Protein AF-A0AAE1P6T1-F1 (afdb_monomer_lite)

Radius of gyration: 24.1 Å; chains: 1; bounding box: 34×50×71 Å

InterPro domains:
  IPR036259 MFS transporter superfamily [G3DSA:1.20.1250.20] (1-90)
  IPR036259 MFS transporter superfamily [SSF103473] (2-82)
  IPR050382 Major Facilitator Superfamily Sodium/Anion Cotransporter [PTHR11662] (3-92)

Foldseek 3Di:
DVVVVVCVVVVVVVCVLCQLCLAAVQCSVVVNVVVCVCCVVVVCLVVVLVVQCVDVVSVCVSCVVVVVVVVVVVVCCVVPRDRHHDPVNDDDPPPPPDDPDPDDDDDDPPDD

Secondary structure (DSSP, 8-state):
-HHHHHHHHHHHHHHHHHHHHHH-GGGHHHHHHHHGGGHHHHHHHHHHHHHHTTSTTHHHHHHHHHHHHHHHHHHHHHHH---S--GGG------TT----------SSS--

Organism: NCBI:txid1843537

Sequence (112 aa):
MIIVSACGVSACPSTYQVTPMDIAPNYSSTITGLAGVGQLGGFLAPIVNSHLINKDNGLVWVVGVAGGLYCLVGLVYVLAVKAQVHGWNDYQQIPEGESYDHHPKQQQQQQQ

pLDDT: mean 70.46, std 13.58, range [38.75, 85.5]

Structure (mmCIF, N/CA/C/O backbone):
data_AF-A0AAE1P6T1-F1
#
_entry.id   AF-A0AAE1P6T1-F1
#
loop_
_atom_site.group_PDB
_atom_site.id
_atom_site.type_symbol
_atom_site.label_atom_id
_atom_site.label_alt_id
_atom_site.label_comp_id
_atom_site.label_asym_id
_atom_site.label_entity_id
_atom_site.label_seq_id
_atom_site.pdbx_PDB_ins_code
_atom_site.Cartn_x
_atom_site.Cartn_y
_atom_site.Cartn_z
_atom_site.occupancy
_atom_site.B_iso_or_equiv
_atom_site.auth_seq_id
_atom_site.auth_comp_id
_atom_site.auth_asym_id
_atom_site.auth_atom_id
_atom_site.pdbx_PDB_model_num
ATOM 1 N N . MET A 1 1 ? -15.274 14.549 -17.273 1.00 45.03 1 MET A N 1
ATOM 2 C CA . MET A 1 1 ? -14.637 13.233 -17.021 1.00 45.03 1 MET A CA 1
ATOM 3 C C . MET A 1 1 ? -13.289 13.298 -16.296 1.00 45.03 1 MET A C 1
ATOM 5 O O . MET A 1 1 ? -12.938 12.306 -15.685 1.00 45.03 1 MET A O 1
ATOM 9 N N . ILE A 1 2 ? -12.566 14.427 -16.280 1.00 45.16 2 ILE A N 1
ATOM 10 C CA . ILE A 1 2 ? -11.242 14.530 -15.620 1.00 45.16 2 ILE A CA 1
ATOM 11 C C . ILE A 1 2 ? -11.344 14.748 -14.090 1.00 45.16 2 ILE A C 1
ATOM 13 O O . ILE A 1 2 ? -10.458 14.363 -13.334 1.00 45.16 2 ILE A O 1
ATOM 17 N N . ILE A 1 3 ? -12.456 15.313 -13.604 1.00 42.44 3 ILE A N 1
ATOM 18 C CA . ILE A 1 3 ? -12.634 15.633 -12.173 1.00 42.44 3 ILE A CA 1
ATOM 19 C C . ILE A 1 3 ? -12.979 14.378 -11.352 1.00 42.44 3 ILE A C 1
ATOM 21 O O . ILE A 1 3 ? -12.464 14.205 -10.255 1.00 42.44 3 ILE A O 1
ATOM 25 N N . VAL A 1 4 ? -13.766 13.446 -11.907 1.00 47.69 4 VAL A N 1
ATOM 26 C CA . VAL A 1 4 ? -14.073 12.158 -11.250 1.00 47.69 4 VAL A CA 1
ATOM 27 C C . VAL A 1 4 ? -12.822 11.280 -11.157 1.00 47.69 4 VAL A C 1
ATOM 29 O O . VAL A 1 4 ? -12.610 10.636 -10.134 1.00 47.69 4 VAL A O 1
ATOM 32 N N . SER A 1 5 ? -11.946 11.308 -12.173 1.00 51.09 5 SER A N 1
ATOM 33 C CA . SER A 1 5 ? -10.657 10.616 -12.086 1.00 51.09 5 SER A CA 1
ATOM 34 C C . SER A 1 5 ? -9.734 11.269 -11.057 1.00 51.09 5 SER A C 1
ATOM 36 O O . SER A 1 5 ? -9.134 10.549 -10.273 1.00 51.09 5 SER A O 1
ATOM 38 N N . ALA A 1 6 ? -9.667 12.605 -10.986 1.00 50.09 6 ALA A N 1
ATOM 39 C CA . ALA A 1 6 ? -8.840 13.304 -9.997 1.00 50.09 6 ALA A CA 1
ATOM 40 C C . ALA A 1 6 ? -9.308 13.056 -8.550 1.00 50.09 6 ALA A C 1
ATOM 42 O O . ALA A 1 6 ? -8.480 12.761 -7.690 1.00 50.09 6 ALA A O 1
ATOM 43 N N . CYS A 1 7 ? -10.624 13.088 -8.296 1.00 54.84 7 CYS A N 1
ATOM 44 C CA . CYS A 1 7 ? -11.191 12.773 -6.983 1.00 54.84 7 CYS A CA 1
ATOM 45 C C . CYS A 1 7 ? -10.985 11.304 -6.590 1.00 54.84 7 CYS A C 1
ATOM 47 O O . CYS A 1 7 ? -10.773 11.027 -5.413 1.00 54.84 7 CYS A O 1
ATOM 49 N N . GLY A 1 8 ? -11.000 10.374 -7.551 1.00 54.12 8 GLY A N 1
ATOM 50 C CA . GLY A 1 8 ? -10.710 8.961 -7.298 1.00 54.12 8 GLY A CA 1
ATOM 51 C C . GLY A 1 8 ? -9.278 8.731 -6.808 1.00 54.12 8 GLY A C 1
ATOM 52 O O . GLY A 1 8 ? -9.081 8.034 -5.816 1.00 54.12 8 GLY A O 1
ATOM 53 N N . VAL A 1 9 ? -8.284 9.375 -7.439 1.00 56.59 9 VAL A N 1
ATOM 54 C CA . VAL A 1 9 ? -6.872 9.207 -7.042 1.00 56.59 9 VAL A CA 1
ATOM 55 C C . VAL A 1 9 ? -6.581 9.852 -5.679 1.00 56.59 9 VAL A C 1
ATOM 57 O O . VAL A 1 9 ? -5.817 9.294 -4.894 1.00 56.59 9 VAL A O 1
ATOM 60 N N . SER A 1 10 ? -7.210 10.990 -5.354 1.00 56.53 10 SER A N 1
ATOM 61 C CA . SER A 1 10 ? -7.046 11.643 -4.044 1.00 56.53 10 SER A CA 1
ATOM 62 C C . SER A 1 10 ? -7.844 10.984 -2.914 1.00 56.53 10 SER A C 1
ATOM 64 O O . SER A 1 10 ? -7.469 11.118 -1.751 1.00 56.53 10 SER A O 1
ATOM 66 N N . ALA A 1 11 ? -8.931 10.270 -3.228 1.00 58.34 11 ALA A N 1
ATOM 67 C CA . ALA A 1 11 ? -9.737 9.570 -2.229 1.00 58.34 11 ALA A CA 1
ATOM 68 C C . ALA A 1 11 ? -9.023 8.326 -1.674 1.00 58.34 11 ALA A C 1
ATOM 70 O O . ALA A 1 11 ? -9.091 8.077 -0.473 1.00 58.34 11 ALA A O 1
ATOM 71 N N . CYS A 1 12 ? -8.267 7.593 -2.498 1.00 61.53 12 CYS A N 1
ATOM 72 C CA . CYS A 1 12 ? -7.563 6.375 -2.079 1.00 61.53 12 CYS A CA 1
ATOM 73 C C . CYS A 1 12 ? -6.645 6.539 -0.848 1.00 61.53 12 CYS A C 1
ATOM 75 O O . CYS A 1 12 ? -6.774 5.740 0.084 1.00 61.53 12 CYS A O 1
ATOM 77 N N . PRO A 1 13 ? -5.748 7.545 -0.770 1.00 63.97 13 PRO A N 1
ATOM 78 C CA . PRO A 1 13 ? -4.924 7.725 0.422 1.00 63.97 13 PRO A CA 1
ATOM 79 C C . PRO A 1 13 ? -5.747 8.167 1.636 1.00 63.97 13 PRO A C 1
ATOM 81 O O . PRO A 1 13 ? -5.426 7.771 2.752 1.00 63.97 13 PRO A O 1
ATOM 84 N N . SER A 1 14 ? -6.827 8.932 1.446 1.00 67.69 14 SER A N 1
ATOM 85 C CA . SER A 1 14 ? -7.698 9.323 2.561 1.00 67.69 14 SER A CA 1
ATOM 86 C C . SER A 1 14 ? -8.445 8.126 3.157 1.00 67.69 14 SER A C 1
ATOM 88 O O . SER A 1 14 ? -8.476 7.978 4.374 1.00 67.69 14 SER A O 1
ATOM 90 N N . THR A 1 15 ? -8.943 7.203 2.327 1.00 70.69 15 THR A N 1
ATOM 91 C CA . THR A 1 15 ? -9.595 5.971 2.796 1.00 70.69 15 THR A CA 1
ATOM 92 C C . THR A 1 15 ? -8.626 5.094 3.581 1.00 70.69 15 THR A C 1
ATOM 94 O O . THR A 1 15 ? -8.980 4.590 4.643 1.00 70.69 15 THR A O 1
ATOM 97 N N . TYR A 1 16 ? -7.379 4.974 3.120 1.00 71.75 16 TYR A N 1
ATOM 98 C CA . TYR A 1 16 ? -6.340 4.228 3.829 1.00 71.75 16 TYR A CA 1
ATOM 99 C C . TYR A 1 16 ? -6.071 4.766 5.244 1.00 71.75 16 TYR A C 1
ATOM 101 O O . TYR A 1 16 ? -5.865 3.975 6.156 1.00 71.75 16 TYR A O 1
ATOM 109 N N . GLN A 1 17 ? -6.105 6.086 5.443 1.00 77.19 17 GLN A N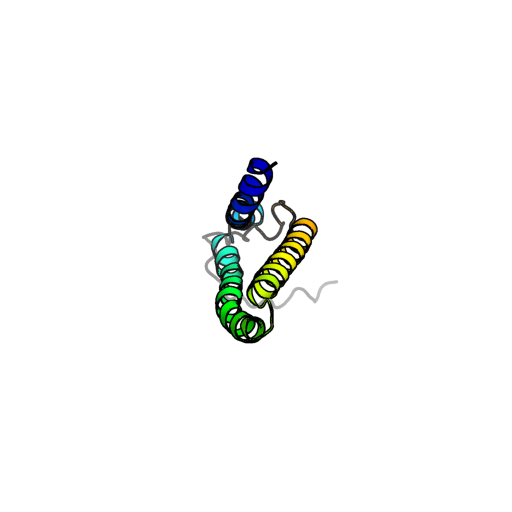 1
ATOM 110 C CA . GLN A 1 17 ? -5.840 6.695 6.753 1.00 77.19 17 GLN A CA 1
ATOM 111 C C . GLN A 1 17 ? -7.021 6.569 7.725 1.00 77.19 17 GLN A C 1
ATOM 113 O O . GLN A 1 17 ? -6.817 6.488 8.932 1.00 77.19 17 GLN A O 1
ATOM 118 N N . VAL A 1 18 ? -8.256 6.543 7.214 1.00 79.06 18 VAL A N 1
ATOM 119 C CA . VAL A 1 18 ? -9.467 6.477 8.053 1.00 79.06 18 VAL A CA 1
ATOM 120 C C . VAL A 1 18 ? -9.846 5.025 8.389 1.00 79.06 18 VAL A C 1
ATOM 122 O O . VAL A 1 18 ? -10.347 4.746 9.473 1.00 79.06 18 VAL A O 1
ATOM 125 N N . THR A 1 19 ? -9.487 4.065 7.530 1.00 79.62 19 THR A N 1
ATOM 126 C CA . THR A 1 19 ? -9.817 2.635 7.704 1.00 79.62 19 THR A CA 1
ATOM 127 C C . THR A 1 19 ? -9.351 2.019 9.039 1.00 79.62 19 THR A C 1
ATOM 129 O O . THR A 1 19 ? -10.133 1.293 9.651 1.00 79.62 19 THR A O 1
ATOM 132 N N . PRO A 1 20 ? -8.128 2.273 9.552 1.00 77.19 20 PRO A N 1
ATOM 133 C CA . PRO A 1 20 ? -7.699 1.752 10.852 1.00 77.19 20 PRO A CA 1
ATOM 134 C C . PRO A 1 20 ? -8.555 2.278 12.009 1.00 77.19 20 PRO A C 1
ATOM 136 O O . PRO A 1 20 ? -8.797 1.555 12.974 1.00 77.19 20 PRO A O 1
ATOM 139 N N . MET A 1 21 ? -9.038 3.517 11.889 1.00 79.81 21 MET A N 1
ATOM 140 C CA . MET A 1 21 ? -9.894 4.164 12.881 1.00 79.81 21 MET A CA 1
ATOM 141 C C . MET A 1 21 ? -11.317 3.593 12.860 1.00 79.81 21 MET A C 1
ATOM 143 O O . MET A 1 21 ? -11.897 3.394 13.923 1.00 79.81 21 MET A O 1
ATOM 147 N N . ASP A 1 22 ? -11.839 3.263 11.675 1.00 79.06 22 ASP A N 1
ATOM 148 C CA . ASP A 1 22 ? -13.154 2.629 11.516 1.00 79.06 22 ASP A CA 1
ATOM 149 C C . ASP A 1 22 ? -13.168 1.149 11.948 1.00 79.06 22 ASP A C 1
ATOM 151 O O . ASP A 1 22 ? -14.187 0.645 12.421 1.00 79.06 22 ASP A O 1
ATOM 155 N N . ILE A 1 23 ? -12.051 0.428 11.776 1.00 77.38 23 ILE A N 1
ATOM 156 C CA . ILE A 1 23 ? -11.946 -1.010 12.083 1.00 77.38 23 ILE A CA 1
ATOM 157 C C . ILE A 1 23 ? -11.702 -1.262 13.572 1.00 77.38 23 ILE A C 1
ATOM 159 O O . ILE A 1 23 ? -12.337 -2.147 14.155 1.00 77.38 23 ILE A O 1
ATOM 163 N N . ALA A 1 24 ? -10.755 -0.534 14.169 1.00 77.88 24 ALA A N 1
ATOM 164 C CA . ALA A 1 24 ? -10.384 -0.703 15.566 1.00 77.88 24 ALA A CA 1
ATOM 165 C C . ALA A 1 24 ? -9.739 0.583 16.120 1.00 77.88 24 ALA A C 1
ATOM 167 O O . ALA A 1 24 ? -8.511 0.716 16.078 1.00 77.88 24 ALA A O 1
ATOM 168 N N . PRO A 1 25 ? -10.523 1.533 16.667 1.00 74.62 25 PRO A N 1
ATOM 169 C CA . PRO A 1 25 ? -9.993 2.795 17.195 1.00 74.62 25 PRO A CA 1
ATOM 170 C C . PRO A 1 25 ? -8.913 2.591 18.266 1.00 74.62 25 PRO A C 1
ATOM 172 O O . PRO A 1 25 ? -7.934 3.330 18.315 1.00 74.62 25 PRO A O 1
ATOM 175 N N . ASN A 1 26 ? -9.054 1.536 19.063 1.00 78.62 26 ASN A N 1
ATOM 176 C CA . ASN A 1 26 ? -8.145 1.159 20.137 1.00 78.62 26 ASN A CA 1
ATOM 177 C C . ASN A 1 26 ? -6.767 0.689 19.635 1.00 78.62 26 ASN A C 1
ATOM 179 O O . ASN A 1 26 ? -5.735 1.020 20.214 1.00 78.62 26 ASN A O 1
ATOM 183 N N . TYR A 1 27 ? -6.739 -0.020 18.505 1.00 80.44 27 TYR A N 1
ATOM 184 C CA . TYR A 1 27 ? -5.520 -0.560 17.891 1.00 80.44 27 TYR A CA 1
ATOM 185 C C . TYR A 1 27 ? -5.092 0.202 16.626 1.00 80.44 27 TYR A C 1
ATOM 187 O O . TYR A 1 27 ? -4.214 -0.254 15.889 1.00 80.44 27 TYR A O 1
ATOM 195 N N . SER A 1 28 ? -5.682 1.375 16.378 1.00 79.88 28 SER A N 1
ATOM 196 C CA . SER A 1 28 ? -5.494 2.168 15.158 1.00 79.88 28 SER A CA 1
ATOM 197 C C . SER A 1 28 ? -4.015 2.452 14.863 1.00 79.88 28 SER A C 1
ATOM 199 O O . SER A 1 28 ? -3.552 2.249 13.737 1.00 79.88 28 SER A O 1
ATOM 201 N N . SER A 1 29 ? -3.232 2.819 15.883 1.00 81.88 29 SER A N 1
ATOM 202 C CA . SER A 1 29 ? -1.797 3.101 15.738 1.00 81.88 29 SER A CA 1
ATOM 203 C C . SER A 1 29 ? -0.986 1.867 15.334 1.00 81.88 29 SER A C 1
ATOM 205 O O . SER A 1 29 ? -0.104 1.954 14.480 1.00 81.88 29 SER A O 1
ATOM 207 N N . THR A 1 30 ? -1.293 0.701 15.908 1.00 85.06 30 THR A N 1
ATOM 208 C CA . THR A 1 30 ? -0.604 -0.558 15.590 1.00 85.06 30 THR A CA 1
ATOM 209 C C . THR A 1 30 ? -0.926 -1.019 14.170 1.00 85.06 30 THR A C 1
ATOM 211 O O . THR A 1 30 ? -0.023 -1.402 13.428 1.00 85.06 30 THR A O 1
ATOM 214 N N . ILE A 1 31 ? -2.196 -0.929 13.766 1.00 83.25 31 ILE A N 1
ATOM 215 C CA . ILE A 1 31 ? -2.655 -1.292 12.417 1.00 83.25 31 ILE A CA 1
ATOM 216 C C . ILE A 1 31 ? -2.033 -0.360 11.374 1.00 83.25 31 ILE A C 1
ATOM 218 O O . ILE A 1 31 ? -1.507 -0.828 10.367 1.00 83.25 31 ILE A O 1
ATOM 222 N N . THR A 1 32 ? -2.027 0.947 11.640 1.00 84.69 32 THR A N 1
ATOM 223 C CA . THR A 1 32 ? -1.407 1.947 10.758 1.00 84.69 32 THR A CA 1
ATOM 224 C C . THR A 1 32 ? 0.103 1.726 10.637 1.00 84.69 32 THR A C 1
ATOM 226 O O . THR A 1 32 ? 0.654 1.801 9.539 1.00 84.69 32 THR A O 1
ATOM 229 N N . GLY A 1 33 ? 0.777 1.386 11.742 1.00 83.88 33 GLY A N 1
ATOM 230 C CA . GLY A 1 33 ? 2.199 1.042 11.742 1.00 83.88 33 GLY A CA 1
ATOM 231 C C . GLY A 1 33 ? 2.509 -0.195 10.896 1.00 83.88 33 GLY A C 1
ATOM 232 O O 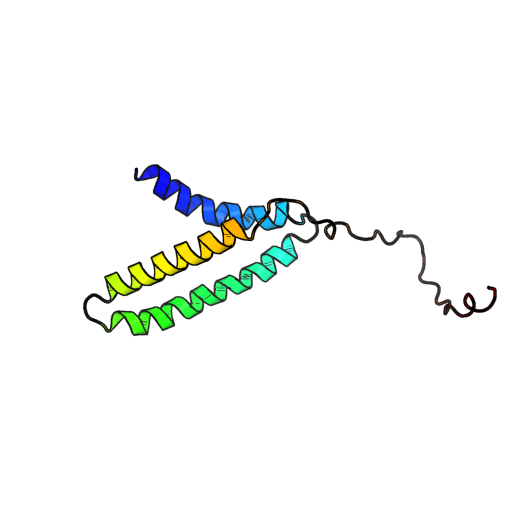. GLY A 1 33 ? 3.439 -0.172 10.091 1.00 83.88 33 GLY A O 1
ATOM 233 N N . LEU A 1 34 ? 1.695 -1.250 11.012 1.00 83.94 34 LEU A N 1
ATOM 234 C CA . LEU A 1 34 ? 1.838 -2.457 10.193 1.00 83.94 34 LEU A CA 1
ATOM 235 C C . LEU A 1 34 ? 1.589 -2.168 8.709 1.00 83.94 34 LEU A C 1
ATOM 237 O O . LEU A 1 34 ? 2.292 -2.678 7.838 1.00 83.94 34 LEU A O 1
ATOM 241 N N . ALA A 1 35 ? 0.623 -1.306 8.414 1.00 81.44 35 ALA A N 1
ATOM 242 C CA . ALA A 1 35 ? 0.320 -0.900 7.054 1.00 81.44 35 ALA A CA 1
ATOM 243 C C . ALA A 1 35 ? 1.480 -0.097 6.407 1.00 81.44 35 ALA A C 1
ATOM 245 O O . ALA A 1 35 ? 1.674 -0.150 5.190 1.00 81.44 35 ALA A O 1
ATOM 246 N N . GLY A 1 36 ? 2.357 0.513 7.218 1.00 82.44 36 GLY A N 1
ATOM 247 C CA . GLY A 1 36 ? 3.621 1.123 6.788 1.00 82.44 36 GLY A CA 1
ATOM 248 C C . GLY A 1 36 ? 4.621 0.163 6.126 1.00 82.44 36 GLY A C 1
ATOM 249 O O . GLY A 1 36 ? 5.477 0.611 5.364 1.00 82.44 36 GLY A O 1
ATOM 250 N N . VAL A 1 37 ? 4.485 -1.157 6.312 1.00 82.81 37 VAL A N 1
ATOM 251 C CA . VAL A 1 37 ? 5.279 -2.165 5.577 1.00 82.81 37 VAL A CA 1
ATOM 252 C C . VAL A 1 37 ? 5.042 -2.062 4.063 1.00 82.81 37 VAL A C 1
ATOM 254 O O . VAL A 1 37 ? 5.952 -2.318 3.274 1.00 82.81 37 VAL A O 1
ATOM 257 N N . GLY A 1 38 ? 3.865 -1.588 3.638 1.00 76.88 38 GLY A N 1
ATOM 258 C CA . GLY A 1 38 ? 3.564 -1.318 2.230 1.00 76.88 38 GLY A CA 1
ATOM 259 C C . GLY A 1 38 ? 4.504 -0.291 1.584 1.00 76.88 38 GLY A C 1
ATOM 260 O O . GLY A 1 38 ? 4.731 -0.342 0.375 1.00 76.88 38 GLY A O 1
ATOM 261 N N . GLN A 1 39 ? 5.137 0.581 2.378 1.00 81.25 39 GLN A N 1
ATOM 262 C CA . GLN A 1 39 ? 6.089 1.573 1.879 1.00 81.25 39 GLN A CA 1
ATOM 263 C C . GLN A 1 39 ? 7.353 0.931 1.281 1.00 81.25 39 GLN A C 1
ATOM 265 O O . GLN A 1 39 ? 7.977 1.515 0.393 1.00 81.25 39 GLN A O 1
ATOM 270 N N . LEU A 1 40 ? 7.688 -0.304 1.680 1.00 82.94 40 LEU A N 1
ATOM 271 C CA . LEU A 1 40 ? 8.770 -1.089 1.075 1.00 82.94 40 LEU A CA 1
ATOM 272 C C . LEU A 1 40 ? 8.510 -1.387 -0.410 1.00 82.94 40 LEU A C 1
ATOM 274 O O . LEU A 1 40 ? 9.452 -1.473 -1.195 1.00 82.94 40 LEU A O 1
ATOM 278 N N . GLY A 1 41 ? 7.245 -1.463 -0.836 1.00 79.81 41 GLY A N 1
ATOM 279 C CA . GLY A 1 41 ? 6.898 -1.574 -2.255 1.00 79.81 41 GLY A CA 1
ATOM 280 C C . GLY A 1 41 ? 7.381 -0.369 -3.070 1.00 79.81 41 GLY A C 1
ATOM 281 O O . GLY A 1 41 ? 7.850 -0.530 -4.196 1.00 79.81 41 GLY A O 1
ATOM 282 N N . GLY A 1 42 ? 7.371 0.827 -2.470 1.00 80.81 42 GLY A N 1
ATOM 283 C CA . GLY A 1 42 ? 7.935 2.038 -3.069 1.00 80.81 42 GLY A CA 1
ATOM 284 C C . GLY A 1 42 ? 9.458 1.988 -3.225 1.00 80.81 42 GLY A C 1
ATOM 285 O O . GLY A 1 42 ? 9.990 2.583 -4.158 1.00 80.81 42 GLY A O 1
ATOM 286 N N . PHE A 1 43 ? 10.157 1.233 -2.371 1.00 83.75 43 PHE A N 1
ATOM 287 C CA . PHE A 1 43 ? 11.596 0.982 -2.506 1.00 83.75 43 PHE A CA 1
ATOM 288 C C . PHE A 1 43 ? 11.910 -0.015 -3.634 1.00 83.75 43 PHE A C 1
ATOM 290 O O . PHE A 1 43 ? 12.905 0.138 -4.341 1.00 83.75 43 PHE A O 1
ATOM 297 N N . LEU A 1 44 ? 11.041 -1.005 -3.855 1.00 83.75 44 LEU A N 1
ATOM 298 C CA . LEU A 1 44 ? 11.191 -1.981 -4.941 1.00 83.75 44 LEU A CA 1
ATOM 299 C C . LEU A 1 44 ? 10.805 -1.413 -6.319 1.00 83.75 44 LEU A C 1
ATOM 301 O O . LEU A 1 44 ? 11.350 -1.841 -7.337 1.00 83.75 44 LEU A O 1
ATOM 305 N N . ALA A 1 45 ? 9.911 -0.423 -6.362 1.00 82.00 45 ALA A N 1
ATOM 306 C CA . ALA A 1 45 ? 9.445 0.215 -7.593 1.00 82.00 45 ALA A CA 1
ATOM 307 C C . ALA A 1 45 ? 10.571 0.717 -8.531 1.00 82.00 45 ALA A C 1
ATOM 309 O O . ALA A 1 45 ? 10.538 0.372 -9.714 1.00 82.00 45 ALA A O 1
ATOM 310 N N . PRO A 1 46 ? 11.593 1.474 -8.077 1.00 83.75 46 PRO A N 1
ATOM 311 C CA . PRO A 1 46 ? 12.680 1.920 -8.952 1.00 83.75 46 PRO A CA 1
ATOM 312 C C . PRO A 1 46 ? 13.554 0.773 -9.481 1.00 83.75 46 PRO A C 1
ATOM 314 O O . PRO A 1 46 ? 14.042 0.867 -10.605 1.00 83.75 46 PRO A O 1
ATOM 317 N N . ILE A 1 47 ? 13.716 -0.322 -8.729 1.00 85.12 47 ILE A N 1
ATOM 318 C CA . ILE A 1 47 ? 14.492 -1.498 -9.164 1.00 85.12 47 ILE A CA 1
ATOM 319 C C . ILE A 1 47 ? 13.788 -2.180 -10.343 1.00 85.12 47 ILE A C 1
ATOM 321 O O . ILE A 1 47 ? 14.408 -2.477 -11.364 1.00 85.12 47 ILE A O 1
ATOM 325 N N . VAL A 1 48 ? 12.472 -2.365 -10.234 1.00 80.94 48 VAL A N 1
ATOM 326 C CA . VAL A 1 48 ? 11.652 -2.941 -11.307 1.00 80.94 48 VAL A CA 1
ATOM 327 C C . VAL A 1 48 ? 11.602 -1.996 -12.513 1.00 80.94 48 VAL A C 1
ATOM 329 O O . VAL A 1 48 ? 11.830 -2.423 -13.645 1.00 80.94 48 VAL A O 1
ATOM 332 N N . ASN A 1 49 ? 11.399 -0.696 -12.283 1.00 82.94 49 ASN A N 1
ATOM 333 C CA . ASN A 1 49 ? 11.353 0.303 -13.355 1.00 82.94 49 ASN A CA 1
ATOM 334 C C . ASN A 1 49 ? 12.685 0.424 -14.109 1.00 82.94 49 ASN A C 1
ATOM 336 O O . ASN A 1 49 ? 12.679 0.621 -15.324 1.00 82.94 49 ASN A O 1
ATOM 340 N N . SER A 1 50 ? 13.817 0.254 -13.420 1.00 82.94 50 SER A N 1
ATOM 341 C CA . SER A 1 50 ? 15.147 0.232 -14.037 1.00 82.94 50 SER A CA 1
ATOM 342 C C . SER A 1 50 ? 15.290 -0.898 -15.063 1.00 82.94 50 SER A C 1
ATOM 344 O O . SER A 1 50 ? 15.909 -0.712 -16.109 1.00 82.94 50 SER A O 1
ATOM 346 N N . HIS A 1 51 ? 14.660 -2.049 -14.825 1.00 80.69 51 HIS A N 1
ATOM 347 C CA . HIS A 1 51 ? 14.672 -3.147 -15.787 1.00 80.69 51 HIS A CA 1
ATOM 348 C C . HIS A 1 51 ? 13.734 -2.888 -16.979 1.00 80.69 51 HIS A C 1
ATOM 350 O O . HIS A 1 51 ? 14.076 -3.194 -18.120 1.00 80.69 51 HIS A O 1
ATOM 356 N N . LEU A 1 52 ? 12.573 -2.270 -16.734 1.00 76.00 52 LEU A N 1
ATOM 357 C CA . LEU A 1 52 ? 11.552 -2.024 -17.760 1.00 76.00 52 LEU A CA 1
ATOM 358 C C . LEU A 1 52 ? 11.904 -0.886 -18.730 1.00 76.00 52 LEU A C 1
ATOM 360 O O . LEU A 1 52 ? 11.459 -0.911 -19.879 1.00 76.00 52 LEU A O 1
ATOM 364 N N . ILE A 1 53 ? 12.698 0.100 -18.302 1.00 81.44 53 ILE A N 1
ATOM 365 C CA . ILE A 1 53 ? 13.011 1.271 -19.134 1.00 81.44 53 ILE A CA 1
ATOM 366 C C . ILE A 1 53 ? 14.000 0.979 -20.274 1.00 81.44 53 ILE A C 1
ATOM 368 O O . ILE A 1 53 ? 14.044 1.729 -21.242 1.00 81.44 53 ILE A O 1
ATOM 372 N N . ASN A 1 54 ? 14.738 -0.135 -20.207 1.00 75.81 54 ASN A N 1
ATOM 373 C CA . ASN A 1 54 ? 15.710 -0.554 -21.228 1.00 75.81 54 ASN A CA 1
ATOM 374 C C . ASN A 1 54 ? 15.073 -1.163 -22.499 1.00 75.81 54 ASN A C 1
ATOM 376 O O . ASN A 1 54 ? 15.783 -1.692 -23.352 1.00 75.81 54 ASN A O 1
ATOM 380 N N . LYS A 1 55 ? 13.741 -1.119 -22.634 1.00 70.44 55 LYS A N 1
ATOM 381 C CA . LYS A 1 55 ? 12.983 -1.659 -23.776 1.00 70.44 55 LYS A C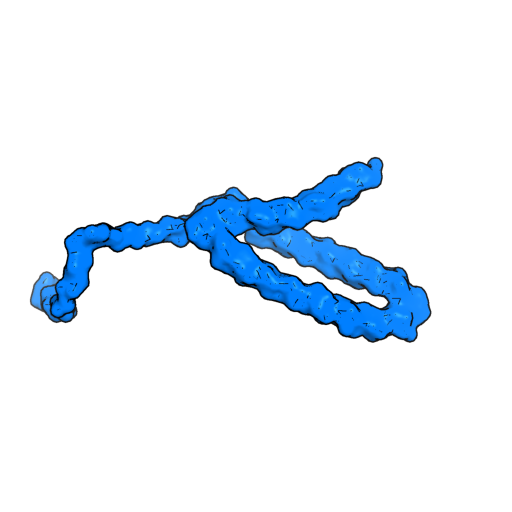A 1
ATOM 382 C C . LYS A 1 55 ? 12.429 -0.524 -24.641 1.00 70.44 55 LYS A C 1
ATOM 384 O O . LYS A 1 55 ? 12.127 0.550 -24.122 1.00 70.44 55 LYS A O 1
ATOM 389 N N . ASP A 1 56 ? 12.226 -0.765 -25.937 1.00 71.81 56 ASP A N 1
ATOM 390 C CA . ASP A 1 56 ? 11.542 0.200 -26.808 1.00 71.81 56 ASP A CA 1
ATOM 391 C C . ASP A 1 56 ? 10.167 0.570 -26.225 1.00 71.81 56 ASP A C 1
ATOM 393 O O . ASP A 1 56 ? 9.378 -0.302 -25.847 1.00 71.81 56 ASP A O 1
ATOM 397 N N . ASN A 1 57 ? 9.882 1.874 -26.131 1.00 74.62 57 ASN A N 1
ATOM 398 C CA . ASN A 1 57 ? 8.726 2.439 -25.418 1.00 74.62 57 ASN A CA 1
ATOM 399 C C . ASN A 1 57 ? 8.689 2.144 -23.902 1.00 74.62 57 ASN A C 1
ATOM 401 O O . ASN A 1 57 ? 7.608 2.038 -23.318 1.00 74.62 57 ASN A O 1
ATOM 405 N N . GLY A 1 58 ? 9.846 2.038 -23.239 1.00 75.69 58 GLY A N 1
ATOM 406 C CA . GLY A 1 58 ? 9.960 1.711 -21.810 1.00 75.69 58 GLY A CA 1
ATOM 407 C C . GLY A 1 58 ? 9.088 2.570 -20.885 1.00 75.69 58 GLY A C 1
ATOM 408 O O . GLY A 1 58 ? 8.516 2.061 -19.928 1.00 75.69 58 GLY A O 1
ATOM 409 N N . LEU A 1 59 ? 8.879 3.845 -21.219 1.00 79.00 59 LEU A N 1
ATOM 410 C CA . LEU A 1 59 ? 8.023 4.755 -20.449 1.00 79.00 59 LEU A CA 1
ATOM 411 C C . LEU A 1 59 ? 6.539 4.330 -20.468 1.00 79.00 59 LEU A C 1
ATOM 413 O O . LEU A 1 59 ? 5.877 4.355 -19.432 1.00 79.00 59 LEU A O 1
ATOM 417 N N . VAL A 1 60 ? 6.029 3.865 -21.615 1.00 83.38 60 VAL A N 1
ATOM 418 C CA . VAL A 1 60 ? 4.647 3.364 -21.749 1.00 83.38 60 VAL A CA 1
ATOM 419 C C . VAL A 1 60 ? 4.466 2.067 -20.961 1.00 83.38 60 VAL A C 1
ATOM 421 O O . VAL A 1 60 ? 3.448 1.887 -20.298 1.00 83.38 60 VAL A O 1
ATOM 424 N N . TRP A 1 61 ? 5.470 1.187 -20.975 1.00 79.31 61 TRP A N 1
ATOM 425 C CA . TRP A 1 61 ? 5.451 -0.056 -20.201 1.00 79.31 61 TRP A CA 1
ATOM 426 C C . TRP A 1 61 ? 5.515 0.187 -18.693 1.00 79.31 61 TRP A C 1
ATOM 428 O O . TRP A 1 61 ? 4.765 -0.442 -17.952 1.00 79.31 61 TRP A O 1
ATOM 438 N N . VAL A 1 62 ? 6.349 1.124 -18.236 1.00 83.38 62 VAL A N 1
ATOM 439 C CA . VAL A 1 62 ? 6.433 1.501 -16.816 1.00 83.38 62 VAL A CA 1
ATOM 440 C C . VAL A 1 62 ? 5.097 2.062 -16.327 1.00 83.38 62 VAL A C 1
ATOM 442 O O . VAL A 1 62 ? 4.582 1.613 -15.305 1.00 83.38 62 VAL A O 1
ATOM 445 N N . VAL A 1 63 ? 4.491 2.987 -17.080 1.00 82.38 63 VAL A N 1
ATOM 446 C CA . VAL A 1 63 ? 3.191 3.577 -16.721 1.00 82.38 63 VAL A CA 1
ATOM 447 C C . VAL A 1 63 ? 2.062 2.544 -16.808 1.00 82.38 63 VAL A C 1
ATOM 449 O O . VAL A 1 63 ? 1.203 2.506 -15.929 1.00 82.38 63 VAL A O 1
ATOM 452 N N . GLY A 1 64 ? 2.074 1.672 -17.820 1.00 81.62 64 GLY A N 1
ATOM 453 C CA . GLY A 1 64 ? 1.068 0.623 -18.000 1.00 81.62 64 GLY A CA 1
ATOM 454 C C . GLY A 1 64 ? 1.104 -0.441 -16.901 1.00 81.62 64 GLY A C 1
ATOM 455 O O . GLY A 1 64 ? 0.060 -0.797 -16.357 1.00 81.62 64 GLY A O 1
ATOM 456 N N . VAL A 1 65 ? 2.296 -0.910 -16.523 1.00 83.25 65 VAL A N 1
ATOM 457 C CA . VAL A 1 65 ? 2.468 -1.893 -15.441 1.00 83.25 65 VAL A CA 1
ATOM 458 C C . VAL A 1 65 ? 2.154 -1.270 -14.081 1.00 83.25 65 VAL A C 1
ATOM 460 O O . VAL A 1 65 ? 1.441 -1.886 -13.290 1.00 83.25 65 VAL A O 1
ATOM 463 N N . ALA A 1 66 ? 2.609 -0.040 -13.819 1.00 81.81 66 ALA A N 1
ATOM 464 C CA . ALA A 1 66 ? 2.293 0.666 -12.577 1.00 81.81 66 ALA A CA 1
ATOM 465 C C . ALA A 1 66 ? 0.782 0.917 -12.431 1.00 81.81 66 ALA A C 1
ATOM 467 O O . ALA A 1 66 ? 0.207 0.634 -11.379 1.00 81.81 66 ALA A O 1
ATOM 468 N N . GLY A 1 67 ? 0.125 1.389 -13.496 1.00 81.31 67 GLY A N 1
ATOM 469 C CA . GLY A 1 67 ? -1.322 1.602 -13.518 1.00 81.31 67 GLY A CA 1
ATOM 470 C C . GLY A 1 67 ? -2.113 0.301 -13.359 1.00 81.31 67 GLY A C 1
ATOM 471 O O . GLY A 1 67 ? -3.050 0.245 -12.565 1.00 81.31 67 GLY A O 1
ATOM 472 N N . GLY A 1 68 ? -1.701 -0.769 -14.046 1.00 83.88 68 GLY A N 1
ATOM 473 C CA . GLY A 1 68 ? -2.329 -2.087 -13.925 1.00 83.88 68 GLY A CA 1
ATOM 474 C C . GLY A 1 68 ? -2.218 -2.666 -12.513 1.00 83.88 68 GLY A C 1
ATOM 475 O O . GLY A 1 68 ? -3.215 -3.125 -11.955 1.00 83.88 68 GLY A O 1
ATOM 476 N N . LEU A 1 69 ? -1.033 -2.584 -11.901 1.00 84.44 69 LEU A N 1
ATOM 477 C CA . LEU A 1 69 ? -0.816 -3.035 -10.527 1.00 84.44 69 LEU A CA 1
ATOM 478 C C . LEU A 1 69 ? -1.668 -2.237 -9.532 1.00 84.44 69 LEU A C 1
ATOM 480 O O . LEU A 1 69 ? -2.276 -2.823 -8.638 1.00 84.44 69 LEU A O 1
ATOM 484 N N . TYR A 1 70 ? -1.766 -0.920 -9.720 1.00 82.69 70 TYR A N 1
ATOM 485 C CA . TYR A 1 70 ? -2.606 -0.061 -8.890 1.00 82.69 70 TYR A CA 1
ATOM 486 C C . TYR A 1 70 ? -4.089 -0.449 -8.970 1.00 82.69 70 TYR A C 1
ATOM 488 O O . TYR A 1 70 ? -4.746 -0.593 -7.939 1.00 82.69 70 TYR A O 1
ATOM 496 N N . CYS A 1 71 ? -4.610 -0.697 -10.176 1.00 83.50 71 CYS A N 1
ATOM 497 C CA . CYS A 1 71 ? -5.988 -1.154 -10.362 1.00 83.50 71 CYS A CA 1
ATOM 498 C C . CYS A 1 71 ? -6.245 -2.524 -9.721 1.00 83.50 71 CYS A C 1
ATOM 500 O O . CYS A 1 71 ? -7.290 -2.714 -9.102 1.00 83.50 71 CYS A O 1
ATOM 502 N N . LEU A 1 72 ? -5.302 -3.465 -9.832 1.00 85.50 72 LEU A N 1
ATOM 503 C CA . LEU A 1 72 ? -5.431 -4.796 -9.232 1.00 85.50 72 LEU A CA 1
ATOM 504 C C . LEU A 1 72 ? -5.457 -4.733 -7.702 1.00 85.50 72 LEU A C 1
ATOM 506 O O . LEU A 1 72 ? -6.355 -5.296 -7.080 1.00 85.50 72 LEU A O 1
ATOM 510 N N . VAL A 1 73 ? -4.505 -4.019 -7.096 1.00 81.44 73 VAL A N 1
ATOM 511 C CA . VAL A 1 73 ? -4.440 -3.865 -5.635 1.00 81.44 73 VAL A CA 1
ATOM 512 C C . VAL A 1 73 ? -5.660 -3.101 -5.118 1.00 81.44 73 VAL A C 1
ATOM 514 O O . VAL A 1 73 ? -6.253 -3.503 -4.119 1.00 81.44 73 VAL A O 1
ATOM 517 N N . GLY A 1 74 ? -6.089 -2.053 -5.828 1.00 78.19 74 GLY A N 1
ATOM 518 C CA . GLY A 1 74 ? -7.309 -1.315 -5.504 1.00 78.19 74 GLY A CA 1
ATOM 519 C C . GLY A 1 74 ? -8.564 -2.190 -5.551 1.00 78.19 74 GLY A C 1
ATOM 520 O O . GLY A 1 74 ? -9.413 -2.092 -4.669 1.00 78.19 74 GLY A O 1
ATOM 521 N N . LEU A 1 75 ? -8.667 -3.098 -6.526 1.00 82.88 75 LEU A N 1
ATOM 522 C CA . LEU A 1 75 ? -9.795 -4.025 -6.635 1.00 82.88 75 LEU A CA 1
ATOM 523 C C . LEU A 1 75 ? -9.817 -5.024 -5.473 1.00 82.88 75 LEU A C 1
ATOM 525 O O . LEU A 1 75 ? -10.863 -5.230 -4.862 1.00 82.88 75 LEU A O 1
ATOM 529 N N . VAL A 1 76 ? -8.662 -5.593 -5.117 1.00 82.31 76 VAL A N 1
ATOM 530 C CA . VAL A 1 76 ? -8.543 -6.470 -3.940 1.00 82.31 76 VAL A CA 1
ATOM 531 C C . VAL A 1 76 ? -8.929 -5.720 -2.666 1.00 82.31 76 VAL A C 1
ATOM 533 O O . VAL A 1 76 ? -9.670 -6.257 -1.847 1.00 82.31 76 VAL A O 1
ATOM 536 N N . TYR A 1 77 ? -8.488 -4.471 -2.517 1.00 76.44 77 TYR A N 1
ATOM 537 C CA . TYR A 1 77 ? -8.808 -3.641 -1.360 1.00 7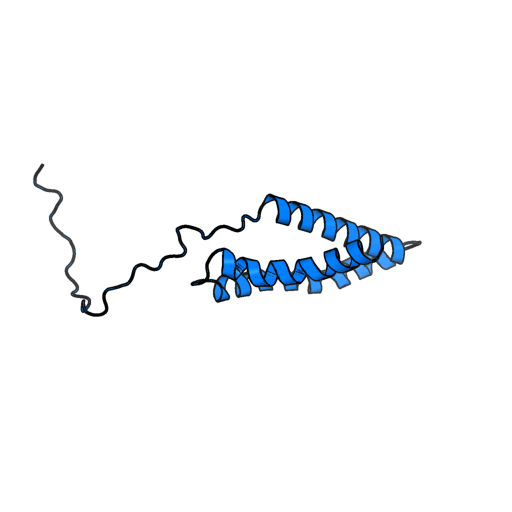6.44 77 TYR A CA 1
ATOM 538 C C . TYR A 1 77 ? -10.317 -3.391 -1.223 1.00 76.44 77 TYR A C 1
ATOM 540 O O . TYR A 1 77 ? -10.875 -3.608 -0.151 1.00 76.44 77 TYR A O 1
ATOM 548 N N . VAL A 1 78 ? -10.996 -3.014 -2.312 1.00 79.38 78 VAL A N 1
ATOM 549 C CA . VAL A 1 78 ? -12.450 -2.768 -2.310 1.00 79.38 78 VAL A CA 1
ATOM 550 C C . VAL A 1 78 ? -13.248 -4.033 -1.980 1.00 79.38 78 VAL A C 1
ATOM 552 O O . VAL A 1 78 ? -14.294 -3.944 -1.342 1.00 79.38 78 VAL A O 1
ATOM 555 N N . LEU A 1 79 ? -12.771 -5.211 -2.393 1.00 81.25 79 LEU A N 1
ATOM 556 C CA . LEU A 1 79 ? -13.446 -6.478 -2.099 1.00 81.25 79 LEU A CA 1
ATOM 557 C C . LEU A 1 79 ? -13.159 -7.006 -0.686 1.00 81.25 79 LEU A C 1
ATOM 559 O O . LEU A 1 79 ? -14.027 -7.641 -0.087 1.00 81.25 79 LEU A O 1
ATOM 563 N N . ALA A 1 80 ? -11.949 -6.788 -0.165 1.00 76.81 80 ALA A N 1
ATOM 564 C CA . ALA A 1 80 ? -11.498 -7.376 1.094 1.00 76.81 80 ALA A CA 1
ATOM 565 C C . ALA A 1 80 ? -11.799 -6.504 2.323 1.00 76.81 80 ALA A C 1
ATOM 567 O O . ALA A 1 80 ? -12.024 -7.040 3.409 1.00 76.81 80 ALA A O 1
ATOM 568 N N . VAL A 1 81 ? -11.799 -5.176 2.180 1.00 73.00 81 VAL A N 1
ATOM 569 C CA . VAL A 1 81 ? -11.982 -4.261 3.312 1.00 73.00 81 VAL A CA 1
ATOM 570 C C . VAL A 1 81 ? -13.464 -4.029 3.583 1.00 73.00 81 VAL A C 1
ATOM 572 O O . VAL A 1 81 ? -14.226 -3.629 2.706 1.00 73.00 81 VAL A O 1
ATOM 575 N N . LYS A 1 82 ? -13.871 -4.244 4.838 1.00 71.00 82 LYS A N 1
ATOM 576 C CA . LYS A 1 82 ? -15.219 -3.941 5.333 1.00 71.00 82 LYS A CA 1
ATOM 577 C C . LYS A 1 82 ? -15.119 -2.860 6.402 1.00 71.00 82 LYS A C 1
ATOM 579 O O . LYS A 1 82 ? -14.377 -3.019 7.367 1.00 71.00 82 LYS A O 1
ATOM 584 N N . ALA A 1 83 ? -15.884 -1.785 6.239 1.00 63.72 83 ALA A N 1
ATOM 585 C CA . ALA A 1 83 ? -15.940 -0.662 7.175 1.00 63.72 83 ALA A CA 1
ATOM 586 C C . ALA A 1 83 ? -16.841 -0.984 8.384 1.00 63.72 83 ALA A C 1
ATOM 588 O O . ALA A 1 83 ? -17.900 -0.385 8.562 1.00 63.72 83 ALA A O 1
ATOM 589 N N . GLN A 1 84 ? -16.476 -1.998 9.171 1.00 68.12 84 GLN A N 1
ATOM 590 C CA . GLN A 1 84 ? -17.165 -2.331 10.419 1.00 68.12 84 GLN A CA 1
ATOM 591 C C . GLN A 1 84 ? -16.158 -2.526 11.554 1.00 68.12 84 GLN A C 1
ATOM 593 O O . GLN A 1 84 ? -15.092 -3.116 11.353 1.00 68.12 84 GLN A O 1
ATOM 598 N N . VAL A 1 85 ? -16.535 -2.068 12.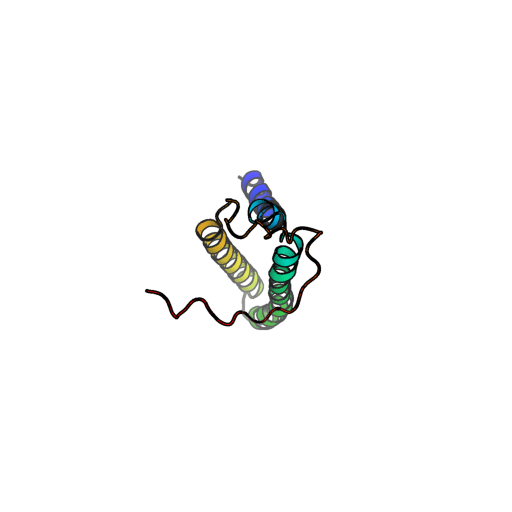752 1.00 68.88 85 VAL A N 1
ATOM 599 C CA . VAL A 1 85 ? -15.767 -2.294 13.981 1.00 68.88 85 VAL A CA 1
ATOM 600 C C . VAL A 1 85 ? -15.733 -3.792 14.253 1.00 68.88 85 VAL A C 1
ATOM 602 O O . VAL A 1 85 ? -16.778 -4.441 14.352 1.00 68.88 85 VAL A O 1
ATOM 605 N N . HIS A 1 86 ? -14.536 -4.362 14.336 1.00 65.69 86 HIS A N 1
ATOM 606 C CA . HIS A 1 86 ? -14.394 -5.791 14.588 1.00 65.69 86 HIS A CA 1
ATOM 607 C C . HIS A 1 86 ? -14.507 -6.093 16.090 1.00 65.69 86 HIS A C 1
ATOM 609 O O . HIS A 1 86 ? -14.024 -5.330 16.920 1.00 65.69 86 HIS A O 1
ATOM 615 N N . GLY A 1 87 ? -15.107 -7.233 16.456 1.00 71.06 87 GLY A N 1
ATOM 616 C CA . GLY A 1 87 ? -15.392 -7.589 17.859 1.00 71.06 87 GLY A CA 1
ATOM 617 C C . GLY A 1 87 ? -14.165 -7.788 18.761 1.00 71.06 87 GLY A C 1
ATOM 618 O O . GLY A 1 87 ? -14.311 -7.865 19.973 1.00 71.06 87 GLY A O 1
ATOM 619 N N . TRP A 1 88 ? -12.959 -7.847 18.190 1.00 72.12 88 TRP A N 1
ATOM 620 C CA . TRP A 1 88 ? -11.694 -7.870 18.935 1.00 72.12 88 TRP A CA 1
ATOM 621 C C . TRP A 1 88 ? -11.189 -6.470 19.317 1.00 72.12 88 TRP A C 1
ATOM 623 O O . TRP A 1 88 ? -10.129 -6.348 19.922 1.00 72.12 88 TRP A O 1
ATOM 633 N N . ASN A 1 89 ? -11.921 -5.411 18.956 1.00 66.69 89 ASN A N 1
ATOM 634 C CA . ASN A 1 89 ? -11.567 -4.039 19.304 1.00 66.69 89 ASN A CA 1
ATOM 635 C C . ASN A 1 89 ? -11.658 -3.753 20.816 1.00 66.69 89 ASN A C 1
ATOM 637 O O . ASN A 1 89 ? -11.003 -2.821 21.283 1.00 66.69 89 ASN A O 1
ATOM 641 N N . ASP A 1 90 ? -12.450 -4.509 21.581 1.00 72.31 90 ASP A N 1
ATOM 642 C CA . ASP A 1 90 ? -12.567 -4.306 23.028 1.00 72.31 90 ASP A CA 1
ATOM 643 C C . ASP A 1 90 ? -11.389 -4.929 23.789 1.00 72.31 90 ASP A C 1
ATOM 645 O O . ASP A 1 90 ? -11.094 -6.119 23.665 1.00 72.31 90 ASP A O 1
ATOM 649 N N . TYR A 1 91 ? -10.732 -4.122 24.627 1.00 62.50 91 TYR A N 1
ATOM 650 C CA . TYR A 1 91 ? -9.789 -4.620 25.624 1.00 62.50 91 TYR A CA 1
ATOM 651 C C . TYR A 1 91 ? -10.562 -5.243 26.791 1.00 62.50 91 TYR A C 1
ATOM 653 O O . TYR A 1 91 ? -11.513 -4.645 27.298 1.00 62.50 91 TYR A O 1
ATOM 661 N N . GLN A 1 92 ? -10.114 -6.398 27.293 1.00 61.62 92 GLN A N 1
ATOM 662 C CA . GLN A 1 92 ? -10.491 -6.809 28.645 1.00 61.62 92 GLN A CA 1
ATOM 663 C C . GLN A 1 92 ? -9.927 -5.768 29.616 1.00 61.62 92 GLN A C 1
ATOM 665 O O . GLN A 1 92 ? -8.713 -5.675 29.790 1.00 61.62 92 GLN A O 1
ATOM 670 N N . GLN A 1 93 ? -10.798 -4.963 30.224 1.00 57.38 93 GLN A N 1
ATOM 671 C CA . GLN A 1 93 ? -10.406 -4.109 31.337 1.00 57.38 93 GLN A CA 1
ATOM 672 C C . GLN A 1 93 ? -9.945 -5.025 32.470 1.00 57.38 93 GLN A C 1
ATOM 674 O O . GLN A 1 93 ? -10.754 -5.746 33.050 1.00 57.38 93 GLN A O 1
ATOM 679 N N . ILE A 1 94 ? -8.643 -5.041 32.751 1.00 60.50 94 ILE A N 1
ATOM 680 C CA . ILE A 1 94 ? -8.130 -5.606 33.998 1.00 60.50 94 ILE A CA 1
ATOM 681 C C . ILE A 1 94 ? -8.618 -4.637 35.080 1.00 60.50 94 ILE A C 1
ATOM 683 O O . ILE A 1 94 ? -8.244 -3.465 35.013 1.00 60.50 94 ILE A O 1
ATOM 687 N N . PRO A 1 95 ? -9.488 -5.050 36.019 1.00 59.31 95 PRO A N 1
ATOM 688 C CA . PRO A 1 95 ? -9.943 -4.158 37.075 1.00 59.31 95 PRO A CA 1
ATOM 689 C C . PRO A 1 95 ? -8.718 -3.623 37.819 1.00 59.31 95 PRO A C 1
ATOM 691 O O . PRO A 1 95 ? -7.904 -4.411 38.302 1.00 59.31 95 PRO A O 1
ATOM 694 N N . GLU A 1 96 ? -8.576 -2.299 37.909 1.00 62.19 96 GLU A N 1
ATOM 695 C CA . GLU A 1 96 ? -7.429 -1.602 38.519 1.00 62.19 96 GLU A CA 1
ATOM 696 C C . GLU A 1 96 ? -7.352 -1.764 40.059 1.00 62.19 96 GLU A C 1
ATOM 698 O O . GLU A 1 96 ? -6.958 -0.854 40.782 1.00 62.19 96 GLU A O 1
ATOM 703 N N . GLY A 1 97 ? -7.742 -2.926 40.590 1.00 59.53 97 GLY A N 1
ATOM 704 C CA . GLY A 1 97 ? -7.811 -3.204 42.024 1.00 59.53 97 GLY A CA 1
ATOM 705 C C . GLY A 1 97 ? -7.468 -4.633 42.447 1.00 59.53 97 GLY A C 1
ATOM 706 O O . GLY A 1 97 ? -7.413 -4.884 43.647 1.00 59.53 97 GLY A O 1
ATOM 707 N N . GLU A 1 98 ? -7.198 -5.567 41.529 1.00 55.53 98 GLU A N 1
ATOM 708 C CA . GLU A 1 98 ? -6.732 -6.908 41.909 1.00 55.53 98 GLU A CA 1
ATOM 709 C C . GLU A 1 98 ? -5.209 -6.988 41.788 1.00 55.53 98 GLU A C 1
ATOM 711 O O . GLU A 1 98 ? -4.637 -7.227 40.725 1.00 55.53 98 GLU A O 1
ATOM 716 N N . SER A 1 99 ? -4.545 -6.759 42.925 1.00 56.12 99 SER A N 1
ATOM 717 C CA . SER A 1 99 ? -3.182 -7.229 43.161 1.00 56.12 99 SER A CA 1
ATOM 718 C C . SER A 1 99 ? -3.102 -8.695 42.733 1.00 56.12 99 SER A C 1
ATOM 720 O O . SER A 1 99 ? -3.891 -9.510 43.207 1.00 56.12 99 SER A O 1
ATOM 722 N N . TYR A 1 100 ? -2.180 -9.018 41.825 1.00 56.38 100 TYR A N 1
ATOM 723 C CA . TYR A 1 100 ? -1.944 -10.376 41.339 1.00 56.38 100 TYR A CA 1
ATOM 724 C C . TYR A 1 100 ? -1.543 -11.290 42.503 1.00 56.38 100 TYR A C 1
ATOM 726 O O . TYR A 1 100 ? -0.363 -11.414 42.830 1.00 56.38 100 TYR A O 1
ATOM 734 N N . ASP A 1 101 ? -2.527 -11.923 43.137 1.00 52.75 101 ASP A N 1
ATOM 735 C CA . ASP A 1 101 ? -2.283 -12.945 44.142 1.00 52.75 101 ASP A CA 1
ATOM 736 C C . ASP A 1 101 ? -1.971 -14.258 43.415 1.00 52.75 101 ASP A C 1
ATOM 738 O O . ASP A 1 101 ? -2.802 -14.832 42.702 1.00 52.75 101 ASP A O 1
ATOM 742 N N . HIS A 1 102 ? -0.722 -14.706 43.532 1.00 51.81 102 HIS A N 1
ATOM 743 C CA . HIS A 1 102 ? -0.234 -15.953 42.952 1.00 51.81 102 HIS A CA 1
ATOM 744 C C . HIS A 1 102 ? -0.857 -17.161 43.672 1.00 51.81 102 HIS A C 1
ATOM 746 O O . HIS A 1 102 ? -0.184 -17.855 44.430 1.00 51.81 102 HIS A O 1
ATOM 752 N N . HIS A 1 103 ? -2.126 -17.470 43.404 1.00 45.66 103 HIS A N 1
ATOM 753 C CA . HIS A 1 103 ? -2.708 -18.755 43.784 1.00 45.66 103 HIS A CA 1
ATOM 754 C C . HIS A 1 103 ? -2.742 -19.715 42.582 1.00 45.66 103 HIS A C 1
ATOM 756 O O . HIS A 1 103 ? -3.472 -19.480 41.613 1.00 45.66 103 HIS A O 1
ATOM 762 N N . PRO A 1 104 ? -1.966 -20.819 42.604 1.00 42.72 104 PRO A N 1
ATOM 763 C CA . PRO A 1 104 ? -2.042 -21.837 41.566 1.00 42.72 104 PRO A CA 1
ATOM 764 C C . PRO A 1 104 ? -3.396 -22.550 41.665 1.00 42.72 104 PRO A C 1
ATOM 766 O O . PRO A 1 104 ? -3.739 -23.110 42.705 1.00 42.72 104 PRO A O 1
ATOM 769 N N . LYS A 1 105 ? -4.172 -22.544 40.574 1.00 46.44 105 LYS A N 1
ATOM 770 C CA . LYS A 1 105 ? -5.441 -23.280 40.474 1.00 46.44 105 LYS A CA 1
ATOM 771 C C . LYS A 1 105 ? -5.173 -24.786 40.441 1.00 46.44 105 LYS A C 1
ATOM 773 O O . LYS A 1 105 ? -5.084 -25.389 39.376 1.00 46.44 105 LYS A O 1
ATOM 778 N N . GLN A 1 106 ? -5.060 -25.397 41.613 1.00 49.78 106 GLN A N 1
ATOM 779 C CA . GLN A 1 106 ? -5.368 -26.809 41.790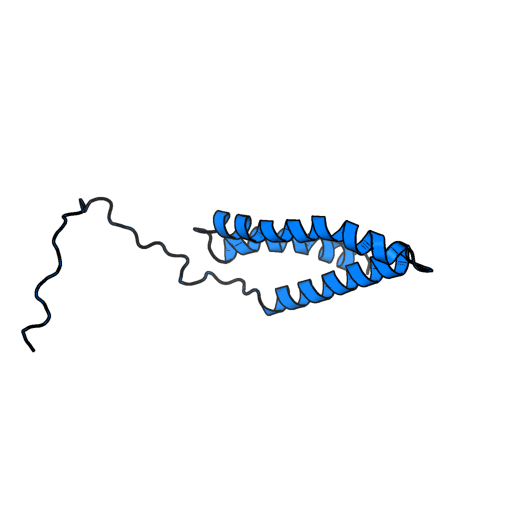 1.00 49.78 106 GLN A CA 1
ATOM 780 C C . GLN A 1 106 ? -6.778 -26.921 42.383 1.00 49.78 106 GLN A C 1
ATOM 782 O O . GLN A 1 106 ? -7.141 -26.124 43.239 1.00 49.78 106 GLN A O 1
ATOM 787 N N . GLN A 1 107 ? -7.526 -27.944 41.955 1.00 49.00 107 GLN A N 1
ATOM 788 C CA . GLN A 1 107 ? -8.792 -28.425 42.540 1.00 49.00 107 GLN A CA 1
ATOM 789 C C . GLN A 1 107 ? -10.111 -27.796 42.040 1.00 49.00 107 GLN A C 1
ATOM 791 O O . GLN A 1 107 ? -10.852 -27.201 42.810 1.00 49.00 107 GLN A O 1
ATOM 796 N N . GLN A 1 108 ? -10.495 -28.040 40.780 1.00 48.00 108 GLN A N 1
ATOM 797 C CA . GLN A 1 108 ? -11.929 -28.117 40.410 1.00 48.00 108 GLN A CA 1
ATOM 798 C C . GLN A 1 108 ? -12.290 -29.333 39.529 1.00 48.00 108 GLN A C 1
ATOM 800 O O . GLN A 1 108 ? -13.401 -29.422 39.025 1.00 48.00 108 GLN A O 1
ATOM 805 N N . GLN A 1 109 ? -11.397 -30.319 39.379 1.00 46.94 109 GLN A N 1
ATOM 806 C CA . GLN A 1 109 ? -11.640 -31.512 38.548 1.00 46.94 109 GLN A CA 1
ATOM 807 C C . GLN A 1 109 ? -12.066 -32.781 39.318 1.00 46.94 109 GLN A C 1
ATOM 809 O O . GLN A 1 109 ? -12.020 -33.860 38.744 1.00 46.94 109 GLN A O 1
ATOM 814 N N . GLN A 1 110 ? -12.476 -32.702 40.592 1.00 41.66 110 GLN A N 1
ATOM 815 C CA . GLN A 1 110 ? -12.756 -33.912 41.395 1.00 41.66 110 GLN A CA 1
ATOM 816 C C . GLN A 1 110 ? -14.167 -34.076 41.976 1.00 41.66 110 GLN A C 1
ATOM 818 O O . GLN A 1 110 ? -14.367 -34.995 42.763 1.00 41.66 110 GLN A O 1
ATOM 823 N N . GLN A 1 111 ? -15.168 -33.287 41.582 1.00 38.94 111 GLN A N 1
ATOM 824 C CA . GLN A 1 111 ? -16.558 -33.595 41.960 1.00 38.94 111 GLN A CA 1
ATOM 825 C C . GLN A 1 111 ? -17.537 -33.358 40.807 1.00 38.94 111 GLN A C 1
ATOM 827 O O . GLN A 1 111 ? -18.270 -32.373 40.801 1.00 38.94 111 GLN A O 1
ATOM 832 N N . GLN A 1 112 ? -17.539 -34.285 39.847 1.00 38.75 112 GLN A N 1
ATOM 833 C CA . GLN A 1 112 ? -18.735 -34.727 39.122 1.00 38.75 112 GLN A CA 1
ATOM 834 C C . GLN A 1 112 ? -18.671 -36.242 38.952 1.00 38.75 112 GLN A C 1
ATOM 836 O O . GLN A 1 112 ? -17.557 -36.743 38.676 1.00 38.75 112 GLN A O 1
#